Protein AF-A0ABD3L7E8-F1 (afdb_monomer_lite)

Secondary structure (DSSP, 8-state):
-EEEE-HHHHHHTTTHHHHHHHHHTT---EEEETTS---HHHHHHHHHHHHH-S-EEEE--TTGGG-HHHHHHHHHHHHHHT-

pLDDT: mean 83.06, std 11.61, range [53.38, 96.38]

Radius of gyration: 12.13 Å; chains: 1; bounding box: 28×30×30 Å

InterPro domains:
  IPR000157 Toll/interleukin-1 receptor homology (TIR) domain [PF01582] (1-82)
  IPR000157 Toll/interleukin-1 receptor homology (TIR) domain [PS50104] (1-83)
  IPR035897 Toll/interleukin-1 receptor homology (TIR) domain superfamily [G3DSA:3.40.50.10140] (1-83)
  IPR035897 Toll/interleukin-1 receptor homology (TIR) domain superfamily [SSF52200] (2-81)

Organism: Eucalyptus globulus (NCBI:txid34317)

Foldseek 3Di:
DEEFEEADVCCVPVSVVVVVVCVVVVHDYDYDHLPDPDDPVVVVVLLVVLLPDPDYHYDDDPCQVVRPSSVVSVVSNVVSVVD

Structure (mmCIF, N/CA/C/O backbone):
data_AF-A0ABD3L7E8-F1
#
_entry.id   AF-A0ABD3L7E8-F1
#
loop_
_atom_site.group_PDB
_atom_site.id
_atom_site.type_symbol
_atom_site.label_atom_id
_atom_site.label_alt_id
_atom_site.label_comp_id
_atom_site.label_asym_id
_atom_site.label_entity_id
_atom_site.label_seq_id
_atom_site.pdbx_PDB_ins_code
_atom_site.Cartn_x
_atom_site.Cartn_y
_atom_site.Cartn_z
_atom_site.occupancy
_atom_site.B_iso_or_equiv
_atom_site.auth_seq_id
_atom_site.auth_comp_id
_atom_site.auth_asym_id
_atom_site.auth_atom_id
_atom_site.pdbx_PDB_model_num
ATOM 1 N N . MET A 1 1 ? -8.716 -0.331 4.910 1.00 91.00 1 MET A N 1
ATOM 2 C CA . MET A 1 1 ? -7.272 -0.651 4.871 1.00 91.00 1 MET A CA 1
ATOM 3 C C . MET A 1 1 ? -6.676 0.069 3.677 1.00 91.00 1 MET A C 1
ATOM 5 O O . MET A 1 1 ? -7.376 0.182 2.678 1.00 91.00 1 MET A O 1
ATOM 9 N N . PHE A 1 2 ? -5.439 0.546 3.771 1.00 92.06 2 PHE A N 1
ATOM 10 C CA . PHE A 1 2 ? -4.738 1.223 2.680 1.00 92.06 2 PHE A CA 1
ATOM 11 C C . PHE A 1 2 ? -3.561 0.371 2.194 1.00 92.06 2 PHE A C 1
ATOM 13 O O . PHE A 1 2 ? -2.792 -0.138 3.008 1.00 92.06 2 PHE A O 1
ATOM 20 N N . LEU A 1 3 ? -3.428 0.205 0.881 1.00 91.38 3 LEU A N 1
ATOM 21 C CA . LEU A 1 3 ? -2.341 -0.531 0.243 1.00 91.38 3 LEU A CA 1
ATOM 22 C C . LEU A 1 3 ? -1.585 0.422 -0.689 1.00 91.38 3 LEU A C 1
ATOM 24 O O . LEU A 1 3 ? -2.126 0.823 -1.723 1.00 91.38 3 LEU A O 1
ATOM 28 N N . SER A 1 4 ? -0.345 0.756 -0.329 1.00 90.31 4 SER A N 1
ATOM 29 C CA . SER A 1 4 ? 0.542 1.582 -1.157 1.00 90.31 4 SER A CA 1
ATOM 30 C C . SER A 1 4 ? 1.527 0.697 -1.905 1.00 90.31 4 SER A C 1
ATOM 32 O O . SER A 1 4 ? 2.142 -0.198 -1.323 1.00 90.31 4 SER A O 1
ATOM 34 N N . PHE A 1 5 ? 1.678 0.926 -3.204 1.00 88.38 5 PHE A N 1
ATOM 35 C CA . PHE A 1 5 ? 2.635 0.209 -4.039 1.00 88.38 5 PHE A CA 1
ATOM 36 C C . PHE A 1 5 ? 3.010 1.041 -5.260 1.00 88.38 5 PHE A C 1
ATOM 38 O O . PHE A 1 5 ? 2.339 2.003 -5.641 1.00 88.38 5 PHE A O 1
ATOM 45 N N . ARG A 1 6 ? 4.081 0.626 -5.931 1.00 85.62 6 ARG A N 1
ATOM 46 C CA . ARG A 1 6 ? 4.548 1.272 -7.151 1.00 85.62 6 ARG A CA 1
ATOM 47 C C . ARG A 1 6 ? 3.991 0.592 -8.407 1.00 85.62 6 ARG A C 1
ATOM 49 O O . ARG A 1 6 ? 4.337 -0.546 -8.710 1.00 85.62 6 ARG A O 1
ATOM 56 N N . GLY A 1 7 ? 3.178 1.320 -9.176 1.00 73.50 7 GLY A N 1
ATOM 57 C CA . GLY A 1 7 ? 2.968 1.119 -10.619 1.00 73.50 7 GLY A CA 1
ATOM 58 C C . GLY A 1 7 ? 2.497 -0.261 -11.130 1.00 73.50 7 GLY A C 1
ATOM 59 O O . GLY A 1 7 ? 2.025 -1.127 -10.397 1.00 73.50 7 GLY A O 1
ATOM 60 N N . SER A 1 8 ? 2.586 -0.448 -12.459 1.00 61.00 8 SER A N 1
ATOM 61 C CA . SER A 1 8 ? 2.002 -1.577 -13.225 1.00 61.00 8 SER A CA 1
ATOM 62 C C . SER A 1 8 ? 2.531 -2.933 -12.811 1.00 61.00 8 SER A C 1
ATOM 64 O O . SER A 1 8 ? 1.772 -3.901 -12.781 1.00 61.00 8 SER A O 1
ATOM 66 N N . ASN A 1 9 ? 3.841 -2.973 -12.572 1.00 60.94 9 ASN A N 1
ATOM 67 C CA . ASN A 1 9 ? 4.595 -4.207 -12.417 1.00 60.94 9 ASN A CA 1
ATOM 68 C C . ASN A 1 9 ? 4.185 -4.881 -11.114 1.00 60.94 9 ASN A C 1
ATOM 70 O O . ASN A 1 9 ? 3.864 -6.063 -11.095 1.00 60.94 9 ASN A O 1
ATOM 74 N N . THR A 1 10 ? 4.045 -4.090 -10.053 1.00 65.06 10 THR A N 1
ATOM 75 C CA . THR A 1 10 ? 3.552 -4.577 -8.768 1.00 65.06 10 THR A CA 1
ATOM 76 C C . THR A 1 10 ? 2.035 -4.781 -8.792 1.00 65.06 10 THR A C 1
ATOM 78 O O . THR A 1 10 ? 1.552 -5.706 -8.147 1.00 65.06 10 THR A O 1
ATOM 81 N N . ARG A 1 11 ? 1.278 -4.005 -9.595 1.00 66.75 11 ARG A N 1
ATOM 82 C CA . ARG A 1 11 ? -0.189 -4.139 -9.736 1.00 66.75 11 ARG A CA 1
ATOM 83 C C . ARG A 1 11 ? -0.638 -5.489 -10.297 1.00 66.75 11 ARG A C 1
ATOM 85 O O . ARG A 1 11 ? -1.628 -6.018 -9.816 1.00 66.75 11 ARG A O 1
ATOM 92 N N . LYS A 1 12 ? 0.024 -6.007 -11.333 1.00 71.56 12 LYS A N 1
ATOM 93 C CA . LYS A 1 12 ? -0.269 -7.349 -11.882 1.00 71.56 12 LYS A CA 1
ATOM 94 C C . LYS A 1 12 ? 0.585 -8.450 -11.246 1.00 71.56 12 LYS A C 1
ATOM 96 O O . LYS A 1 12 ? 0.391 -9.618 -11.552 1.00 71.56 12 LYS A O 1
ATOM 101 N N . 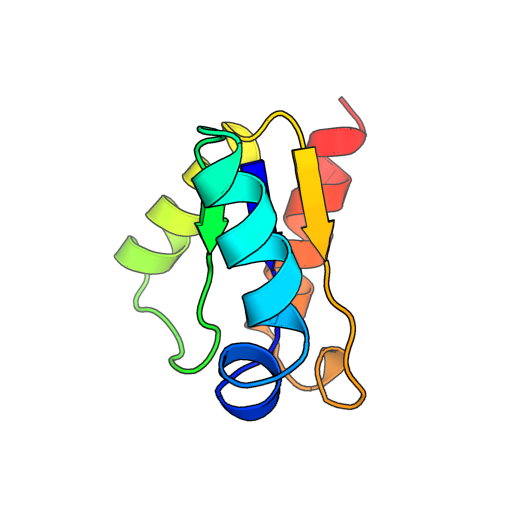GLY A 1 13 ? 1.548 -8.062 -10.415 1.00 83.12 13 GLY A N 1
ATOM 102 C CA . GLY A 1 13 ? 2.410 -8.963 -9.669 1.00 83.12 13 GLY A CA 1
ATOM 103 C C . GLY A 1 13 ? 1.973 -9.061 -8.213 1.00 83.12 13 GLY A C 1
ATOM 104 O O . GLY A 1 13 ? 0.791 -9.188 -7.899 1.00 83.12 13 GLY A O 1
ATOM 105 N N . PHE A 1 14 ? 2.948 -8.962 -7.312 1.00 86.81 14 PHE A N 1
ATOM 106 C CA . PHE A 1 14 ? 2.756 -9.243 -5.893 1.00 86.81 14 PHE A CA 1
ATOM 107 C C . PHE A 1 14 ? 1.615 -8.458 -5.235 1.00 86.81 14 PHE A C 1
ATOM 109 O O . PHE A 1 14 ? 0.905 -9.043 -4.434 1.00 86.81 14 PHE A O 1
ATOM 116 N N . ALA A 1 15 ? 1.387 -7.180 -5.572 1.00 87.81 15 ALA A N 1
ATOM 117 C CA . ALA A 1 15 ? 0.355 -6.370 -4.912 1.00 87.81 15 ALA A CA 1
ATOM 118 C C . ALA A 1 15 ? -1.080 -6.803 -5.245 1.00 87.81 15 ALA A C 1
ATOM 120 O O . ALA A 1 15 ? -2.014 -6.364 -4.573 1.00 87.81 15 ALA A O 1
ATOM 121 N N . ASP A 1 16 ? -1.279 -7.629 -6.274 1.00 88.38 16 ASP A N 1
ATOM 122 C CA . ASP A 1 16 ? -2.596 -8.184 -6.585 1.00 88.38 16 ASP A CA 1
ATOM 123 C C . ASP A 1 16 ? -3.021 -9.256 -5.585 1.00 88.38 16 ASP A C 1
ATOM 125 O O . ASP A 1 16 ? -4.168 -9.285 -5.149 1.00 88.38 16 ASP A O 1
ATOM 129 N N . TYR A 1 17 ? -2.073 -10.082 -5.147 1.00 90.62 17 TYR A N 1
ATOM 130 C CA . TYR A 1 17 ? -2.339 -11.192 -4.243 1.00 90.62 17 TYR A CA 1
ATOM 131 C C . TYR A 1 17 ? -2.930 -10.762 -2.885 1.00 90.62 17 TYR A C 1
ATOM 133 O O . TYR A 1 17 ? -4.003 -11.260 -2.526 1.00 90.62 17 TYR A O 1
ATOM 141 N N . PRO A 1 18 ? -2.323 -9.822 -2.122 1.00 89.94 18 PRO A N 1
ATOM 142 C CA . PRO A 1 18 ? -2.907 -9.350 -0.877 1.00 89.94 18 PRO A CA 1
ATOM 143 C C . PRO A 1 18 ? -4.202 -8.580 -1.135 1.00 89.94 18 PRO A C 1
ATOM 145 O O . PRO A 1 18 ? -5.150 -8.754 -0.380 1.00 89.94 18 PRO A O 1
ATOM 148 N N . TYR A 1 19 ? -4.301 -7.793 -2.214 1.00 91.19 19 TYR A N 1
ATOM 149 C CA . TYR A 1 19 ? -5.536 -7.079 -2.545 1.00 91.19 19 TYR A CA 1
ATOM 150 C C . TYR A 1 19 ? -6.717 -8.036 -2.753 1.00 91.19 19 TYR A C 1
ATOM 152 O O . TYR A 1 19 ? -7.761 -7.872 -2.118 1.00 91.19 19 TYR A O 1
ATOM 160 N N . THR A 1 20 ? -6.543 -9.057 -3.591 1.00 92.81 20 THR A N 1
ATOM 161 C CA . THR A 1 20 ? -7.568 -10.066 -3.879 1.00 92.81 20 THR A CA 1
ATOM 162 C C . THR A 1 20 ? -7.903 -10.876 -2.631 1.00 92.81 20 THR A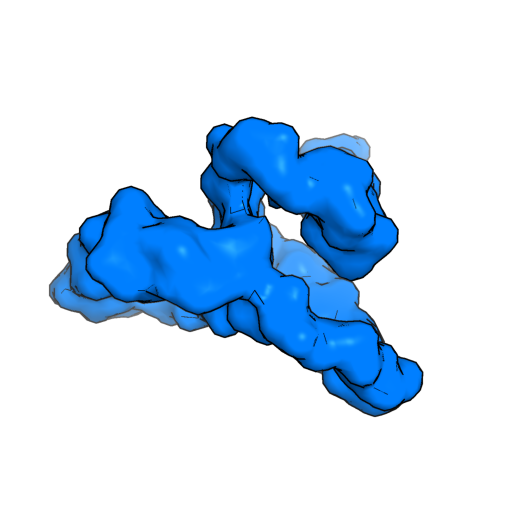 C 1
ATOM 164 O O . THR A 1 20 ? -9.075 -11.043 -2.309 1.00 92.81 20 THR A O 1
ATOM 167 N N . SER A 1 21 ? -6.898 -11.304 -1.861 1.00 94.06 21 SER A N 1
ATOM 168 C CA . SER A 1 21 ? -7.108 -12.075 -0.626 1.00 94.06 21 SER A CA 1
ATOM 169 C C . SER A 1 21 ? -7.899 -11.292 0.428 1.00 94.06 21 SER A C 1
ATOM 171 O O . SER A 1 21 ? -8.850 -11.812 1.009 1.00 94.06 21 SER A O 1
ATOM 173 N N . LEU A 1 22 ? -7.552 -10.021 0.647 1.00 93.31 22 LEU A N 1
ATOM 174 C CA . LEU A 1 22 ? -8.248 -9.141 1.589 1.00 93.31 22 LEU A CA 1
ATOM 175 C C . LEU A 1 22 ? -9.678 -8.838 1.127 1.00 93.31 22 LEU A C 1
ATOM 177 O O . LEU A 1 22 ? -10.608 -8.861 1.932 1.00 93.31 22 LEU A O 1
ATOM 181 N N . THR A 1 23 ? -9.865 -8.606 -0.172 1.00 93.38 23 THR A N 1
ATOM 182 C CA . THR A 1 23 ? -11.192 -8.368 -0.755 1.00 93.38 23 THR A CA 1
ATOM 183 C C . THR A 1 23 ? -12.078 -9.611 -0.630 1.00 93.38 23 THR A C 1
ATOM 185 O O . THR A 1 23 ? -13.234 -9.499 -0.223 1.00 93.38 23 THR A O 1
ATOM 188 N N . ASN A 1 24 ? -11.533 -10.807 -0.879 1.00 96.19 24 ASN A N 1
ATOM 189 C CA . ASN A 1 24 ? -12.227 -12.086 -0.683 1.00 96.19 24 ASN A CA 1
ATOM 190 C C . ASN A 1 24 ? -12.617 -12.311 0.785 1.00 96.19 24 ASN A C 1
ATOM 192 O O . ASN A 1 24 ? -13.685 -12.849 1.068 1.00 96.19 24 ASN A O 1
ATOM 196 N N . ALA A 1 25 ? -11.800 -11.827 1.722 1.00 96.38 25 ALA A N 1
ATOM 197 C CA . ALA A 1 25 ? -12.116 -11.788 3.148 1.00 96.38 25 ALA A CA 1
ATOM 198 C C . ALA A 1 25 ? -13.120 -10.677 3.535 1.00 96.38 25 ALA A C 1
ATOM 200 O O . ALA A 1 25 ? -13.355 -10.451 4.721 1.00 96.38 25 ALA A O 1
ATOM 201 N N . ARG A 1 26 ? -13.726 -9.985 2.558 1.00 94.88 26 ARG A N 1
ATOM 202 C CA . ARG A 1 26 ? -14.677 -8.869 2.732 1.00 94.88 26 ARG A CA 1
ATOM 203 C C . ARG A 1 26 ? -14.095 -7.667 3.483 1.00 94.88 26 ARG A C 1
ATOM 205 O O . ARG A 1 26 ? -14.826 -6.909 4.118 1.00 94.88 26 ARG A O 1
ATOM 212 N N . ILE A 1 27 ? -12.782 -7.467 3.393 1.00 93.12 27 ILE A N 1
ATOM 213 C CA . ILE A 1 27 ? -12.105 -6.299 3.957 1.00 93.12 27 ILE A CA 1
ATOM 214 C C . ILE A 1 27 ? -12.085 -5.188 2.908 1.00 93.12 27 ILE A C 1
ATOM 216 O O . ILE A 1 27 ? -11.607 -5.378 1.792 1.00 93.12 27 ILE A O 1
ATOM 220 N N . THR A 1 28 ? -12.552 -3.995 3.278 1.00 91.50 28 THR A N 1
ATOM 221 C CA . THR A 1 28 ? -12.471 -2.813 2.412 1.00 91.50 28 THR A CA 1
ATOM 222 C C . THR A 1 28 ? -11.022 -2.340 2.290 1.00 91.50 28 THR A C 1
ATOM 224 O O . THR A 1 28 ? -10.424 -1.853 3.262 1.00 91.50 28 THR A O 1
ATOM 227 N N . VAL A 1 29 ? -10.460 -2.457 1.085 1.00 90.62 29 VAL A N 1
ATOM 228 C CA . VAL A 1 29 ? -9.085 -2.054 0.764 1.00 90.62 29 VAL A CA 1
ATOM 229 C C . VAL A 1 29 ? -9.082 -0.925 -0.264 1.00 90.62 29 VAL A C 1
ATOM 231 O O . VAL A 1 29 ? -9.552 -1.093 -1.387 1.00 90.62 29 VAL A O 1
ATOM 234 N N . PHE A 1 30 ? -8.491 0.209 0.105 1.00 87.88 30 PHE A N 1
ATOM 235 C CA . PHE A 1 30 ? -8.079 1.252 -0.825 1.00 87.88 30 PHE A CA 1
ATOM 236 C C . PHE A 1 30 ? -6.736 0.860 -1.432 1.00 87.88 30 PHE A C 1
ATOM 238 O O . PHE A 1 30 ? -5.764 0.629 -0.712 1.00 87.88 30 PHE A O 1
ATOM 245 N N . ARG A 1 31 ? -6.704 0.749 -2.759 1.00 82.94 31 ARG A N 1
ATOM 246 C CA . ARG A 1 31 ? -5.542 0.309 -3.529 1.00 82.94 31 ARG A CA 1
ATOM 247 C C . ARG A 1 31 ? -5.049 1.473 -4.378 1.00 82.94 31 ARG A C 1
ATOM 249 O O . ARG A 1 31 ? -5.676 1.769 -5.395 1.00 82.94 31 ARG A O 1
ATOM 256 N N . ASP A 1 32 ? -3.947 2.106 -3.983 1.00 75.19 32 ASP A N 1
ATOM 257 C CA . ASP A 1 32 ? -3.435 3.253 -4.731 1.00 75.19 32 ASP A CA 1
ATOM 258 C C . ASP A 1 32 ? -2.511 2.847 -5.879 1.00 75.19 32 ASP A C 1
ATOM 260 O O . ASP A 1 32 ? -1.553 2.099 -5.709 1.00 75.19 32 ASP A O 1
ATOM 264 N N . ASN A 1 33 ? -2.796 3.352 -7.074 1.00 68.62 33 ASN A N 1
ATOM 265 C CA . ASN A 1 33 ? -2.047 3.047 -8.279 1.00 68.62 33 ASN A CA 1
ATOM 266 C C . ASN A 1 33 ? -1.221 4.269 -8.688 1.00 68.62 33 ASN A C 1
ATOM 268 O O . ASN A 1 33 ? -1.646 5.038 -9.550 1.00 68.62 33 ASN A O 1
ATOM 272 N N . ASN A 1 34 ? -0.008 4.355 -8.137 1.00 64.56 34 ASN A N 1
ATOM 273 C CA . ASN A 1 34 ? 1.011 5.398 -8.332 1.00 64.56 34 ASN A CA 1
ATOM 274 C C . ASN A 1 34 ? 1.580 5.531 -9.763 1.00 64.56 34 ASN A C 1
ATOM 276 O O . ASN A 1 34 ? 2.788 5.678 -9.963 1.00 64.56 34 ASN A O 1
ATOM 280 N N . LYS A 1 35 ? 0.746 5.390 -10.798 1.00 58.06 35 LYS A N 1
ATOM 281 C CA . LYS A 1 35 ? 1.121 5.528 -12.216 1.00 58.06 35 LYS A CA 1
ATOM 282 C C . LYS A 1 35 ? 0.992 6.950 -12.751 1.00 58.06 35 LYS A C 1
ATOM 284 O O . LYS A 1 35 ? 1.541 7.216 -13.813 1.00 58.06 35 LYS A O 1
ATOM 289 N N . LEU A 1 36 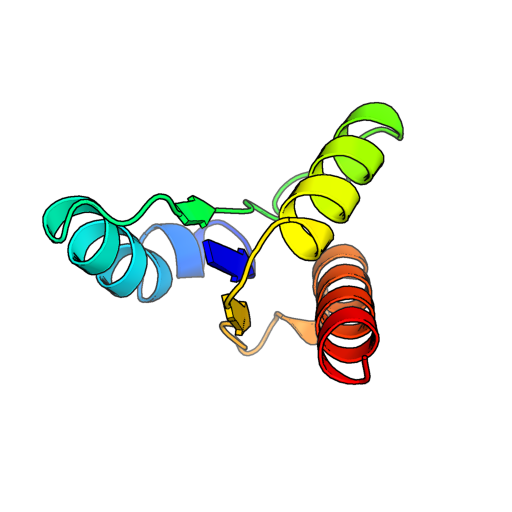? 0.250 7.813 -12.073 1.00 53.38 36 LEU A N 1
ATOM 290 C CA . LEU A 1 36 ? -0.034 9.174 -12.512 1.00 53.38 36 LEU A CA 1
ATOM 291 C C . LEU A 1 36 ? 0.341 10.111 -11.374 1.00 53.38 36 LEU A C 1
ATOM 293 O O . LEU A 1 36 ? 0.004 9.806 -10.234 1.00 53.38 36 LEU A O 1
ATOM 297 N N . ASP A 1 37 ? 1.013 11.222 -11.677 1.00 55.34 37 ASP A N 1
ATOM 298 C CA . ASP A 1 37 ? 1.067 12.352 -10.752 1.00 55.34 37 ASP A CA 1
ATOM 299 C C . ASP A 1 37 ? -0.368 12.863 -10.602 1.00 55.34 37 ASP A C 1
ATOM 301 O O . ASP A 1 37 ? -0.925 13.411 -11.560 1.00 55.34 37 ASP A O 1
ATOM 305 N N . PRO A 1 38 ? -1.029 12.618 -9.460 1.00 58.47 38 PRO A N 1
ATOM 306 C CA . PRO A 1 38 ? -2.424 12.972 -9.338 1.00 58.47 38 PRO A CA 1
ATOM 307 C C . PRO A 1 38 ? -2.523 14.495 -9.222 1.00 58.47 38 PRO A C 1
ATOM 309 O O . PRO A 1 38 ? -1.757 15.112 -8.476 1.00 58.47 38 PRO A O 1
ATOM 312 N N . GLY A 1 39 ? -3.476 15.106 -9.932 1.00 60.19 39 GLY A N 1
ATOM 313 C CA . GLY A 1 39 ? -3.862 16.495 -9.664 1.00 60.19 39 GLY A CA 1
ATOM 314 C C . GLY A 1 39 ? -4.274 16.676 -8.195 1.00 60.19 39 GLY A C 1
ATOM 315 O O . GLY A 1 39 ? -4.599 15.697 -7.518 1.00 60.19 39 GLY A O 1
ATOM 316 N N . GLU A 1 40 ? -4.266 17.914 -7.690 1.00 62.28 40 GLU A N 1
ATOM 317 C CA . GLU A 1 40 ? -4.433 18.216 -6.252 1.00 62.28 40 GLU A CA 1
ATOM 318 C C . GLU A 1 40 ? -5.640 17.514 -5.602 1.00 62.28 40 GLU A C 1
ATOM 320 O O . GLU A 1 40 ? -5.484 16.859 -4.574 1.00 62.28 40 GLU A O 1
ATOM 325 N N . ASN A 1 41 ? -6.801 17.506 -6.264 1.00 60.81 41 ASN A N 1
ATOM 326 C CA . ASN A 1 41 ? -8.014 16.856 -5.746 1.00 60.81 41 ASN A CA 1
ATOM 327 C C . ASN A 1 41 ? -7.860 15.342 -5.499 1.00 60.81 41 ASN A C 1
ATOM 329 O O . ASN A 1 41 ? -8.463 14.787 -4.579 1.00 60.81 41 ASN A O 1
ATOM 333 N N . ILE A 1 42 ? -7.058 14.648 -6.313 1.00 65.12 42 ILE A N 1
ATOM 334 C CA . ILE A 1 42 ? -6.834 13.203 -6.159 1.00 65.12 42 ILE A CA 1
ATOM 335 C C . ILE A 1 42 ? -5.861 12.946 -5.000 1.00 65.12 42 ILE A C 1
ATOM 337 O O . ILE A 1 42 ? -6.036 11.982 -4.254 1.00 65.12 42 ILE A O 1
ATOM 341 N N . ARG A 1 43 ? -4.878 13.834 -4.795 1.00 72.06 43 ARG A N 1
ATOM 342 C CA . ARG A 1 43 ? -3.971 13.771 -3.639 1.00 72.06 43 ARG A CA 1
ATOM 343 C C . ARG A 1 43 ? -4.721 13.934 -2.319 1.00 72.06 43 ARG A C 1
ATOM 345 O O . ARG A 1 43 ? -4.419 13.213 -1.369 1.00 72.06 43 ARG A O 1
ATOM 352 N N . ASP A 1 44 ? -5.721 14.808 -2.265 1.00 75.56 44 ASP A N 1
ATOM 353 C CA . ASP A 1 44 ? -6.522 15.007 -1.054 1.00 75.56 44 ASP A CA 1
ATOM 354 C C . ASP A 1 44 ? -7.350 13.773 -0.697 1.00 75.56 44 ASP A C 1
ATOM 356 O O . ASP A 1 44 ? -7.318 13.313 0.449 1.00 75.56 44 ASP A O 1
ATOM 360 N N . ALA A 1 45 ? -8.027 13.173 -1.680 1.00 79.94 45 ALA A N 1
ATOM 361 C CA . ALA A 1 45 ? -8.751 11.918 -1.483 1.00 79.94 45 ALA A CA 1
ATOM 362 C C . ALA A 1 45 ? -7.819 10.796 -0.987 1.00 79.94 45 ALA A C 1
ATOM 364 O O . ALA A 1 45 ? -8.180 10.029 -0.088 1.00 79.94 45 ALA A O 1
ATOM 365 N N . LEU A 1 46 ? -6.591 10.743 -1.512 1.00 80.38 46 LEU A N 1
ATOM 366 C CA . LEU A 1 46 ? -5.581 9.777 -1.099 1.00 80.38 46 LEU A CA 1
ATOM 367 C C . LEU A 1 46 ? -5.188 9.951 0.371 1.00 80.38 46 LEU A C 1
ATOM 369 O O . LEU A 1 46 ? -5.256 9.003 1.155 1.00 80.38 46 LEU A O 1
ATOM 373 N N . VAL A 1 47 ? -4.840 11.174 0.773 1.00 83.25 47 VAL A N 1
ATOM 374 C CA . VAL A 1 47 ? -4.465 11.486 2.158 1.00 83.25 47 VAL A CA 1
ATOM 375 C C . VAL A 1 47 ? -5.611 11.173 3.120 1.00 83.25 47 VAL A C 1
ATOM 377 O O . VAL A 1 47 ? -5.372 10.637 4.205 1.00 83.25 47 VAL A O 1
ATOM 380 N N . GLN A 1 48 ? -6.858 11.456 2.735 1.00 86.62 48 GLN A N 1
ATOM 381 C CA . GLN A 1 48 ? -8.022 11.099 3.547 1.00 86.62 48 GLN A CA 1
ATOM 382 C C . GLN A 1 48 ? -8.186 9.583 3.682 1.00 86.62 48 GLN A C 1
ATOM 384 O O . GLN A 1 48 ? -8.422 9.094 4.786 1.00 86.62 48 GLN A O 1
ATOM 389 N N . SER A 1 49 ? -7.980 8.821 2.605 1.00 87.38 49 SER A N 1
ATOM 390 C CA . SER A 1 49 ? -8.066 7.356 2.650 1.00 87.38 49 SER A CA 1
ATOM 391 C C . SER A 1 49 ? -7.016 6.719 3.574 1.00 87.38 49 SER A C 1
ATOM 393 O O . SER A 1 49 ? -7.317 5.739 4.262 1.00 87.38 49 SER A O 1
ATOM 395 N N . ILE A 1 50 ? -5.815 7.309 3.664 1.00 89.69 50 ILE A N 1
ATOM 396 C CA . ILE A 1 50 ? -4.767 6.898 4.611 1.00 89.69 50 ILE A CA 1
ATOM 397 C C . ILE A 1 50 ? -5.214 7.184 6.046 1.00 89.69 50 ILE A C 1
ATOM 399 O O . ILE A 1 50 ? -5.169 6.291 6.887 1.00 89.69 50 ILE A O 1
ATOM 403 N N . LYS A 1 51 ? -5.704 8.400 6.321 1.00 89.12 51 LYS A N 1
ATOM 404 C CA . LYS A 1 51 ? -6.168 8.803 7.661 1.00 89.12 51 LYS A CA 1
ATOM 405 C C . LYS A 1 51 ? -7.344 7.968 8.168 1.00 89.12 51 LYS A C 1
ATOM 407 O O . LYS A 1 51 ? -7.436 7.705 9.361 1.00 89.12 51 LYS A O 1
ATOM 412 N N . GLN A 1 52 ? -8.250 7.574 7.278 1.00 90.31 52 GLN A N 1
ATOM 413 C CA . GLN A 1 52 ? -9.419 6.755 7.616 1.00 90.31 52 GLN A CA 1
ATOM 414 C C . GLN A 1 52 ? -9.091 5.258 7.714 1.00 90.31 52 GLN A C 1
ATOM 416 O O . GLN A 1 52 ? -9.907 4.464 8.191 1.00 90.31 52 GLN A O 1
ATOM 421 N N . SER A 1 53 ? -7.909 4.839 7.262 1.00 90.81 53 SER A N 1
ATOM 422 C CA . SER A 1 53 ? -7.509 3.439 7.284 1.00 90.81 53 SER A CA 1
ATOM 423 C C . SER A 1 53 ? -6.926 3.039 8.635 1.00 90.81 53 SER A C 1
ATOM 425 O O . SER A 1 53 ? -5.935 3.591 9.092 1.00 90.81 53 SER A O 1
ATOM 427 N N . LYS A 1 54 ? -7.501 1.992 9.240 1.00 90.88 54 LYS A N 1
ATOM 428 C CA . LYS A 1 54 ? -6.985 1.383 10.482 1.00 90.88 54 LYS A CA 1
ATOM 429 C C . LYS A 1 54 ? -5.626 0.693 10.313 1.00 90.88 54 LYS A C 1
ATOM 431 O O . LYS A 1 54 ? -4.890 0.532 11.274 1.00 90.88 54 LYS A O 1
ATOM 436 N N . ILE A 1 55 ? -5.344 0.217 9.102 1.00 91.00 55 ILE A N 1
ATOM 437 C CA . ILE A 1 55 ? -4.117 -0.496 8.743 1.00 91.00 55 ILE A CA 1
ATOM 438 C C . ILE A 1 55 ? -3.672 0.021 7.383 1.00 91.00 55 ILE A C 1
ATOM 440 O O . ILE A 1 55 ? -4.501 0.135 6.469 1.00 91.00 55 ILE A O 1
ATOM 444 N N . SER A 1 56 ? -2.373 0.270 7.269 1.00 92.69 56 SER A N 1
ATOM 445 C CA . SER A 1 56 ? -1.709 0.717 6.052 1.00 92.69 56 SER A CA 1
ATOM 446 C C . SER A 1 56 ? -0.538 -0.215 5.742 1.00 92.69 56 SER A C 1
ATOM 448 O O . SER A 1 56 ? 0.262 -0.506 6.628 1.00 92.69 56 SER A O 1
ATOM 450 N N . ILE A 1 57 ? -0.458 -0.710 4.507 1.00 92.12 57 ILE A N 1
ATOM 451 C CA . ILE A 1 57 ? 0.531 -1.703 4.069 1.00 92.12 57 ILE A CA 1
ATOM 452 C C . ILE A 1 57 ? 1.343 -1.117 2.903 1.00 92.12 57 ILE A C 1
ATOM 454 O O . ILE A 1 57 ? 0.828 -1.056 1.781 1.00 92.12 57 ILE A O 1
ATOM 458 N N . PRO A 1 58 ? 2.597 -0.687 3.133 1.00 91.56 58 PRO A N 1
ATOM 459 C CA . PRO A 1 58 ? 3.515 -0.327 2.058 1.00 91.56 58 PRO A CA 1
ATOM 460 C C . PRO A 1 58 ? 4.147 -1.580 1.432 1.00 91.56 58 PRO A C 1
ATOM 462 O O . PRO A 1 58 ? 4.809 -2.361 2.112 1.00 91.56 58 PRO A O 1
ATOM 465 N N . ILE A 1 59 ? 3.988 -1.759 0.120 1.00 91.25 59 ILE A N 1
ATOM 466 C CA . ILE A 1 59 ? 4.672 -2.795 -0.666 1.00 91.25 59 ILE A CA 1
ATOM 467 C C . ILE A 1 59 ? 5.890 -2.159 -1.334 1.00 91.25 59 ILE A C 1
ATOM 469 O O . ILE A 1 59 ? 5.791 -1.557 -2.406 1.00 91.25 59 ILE A O 1
ATOM 473 N N . ILE A 1 60 ? 7.042 -2.291 -0.680 1.00 90.12 60 ILE A N 1
ATOM 474 C CA . ILE A 1 6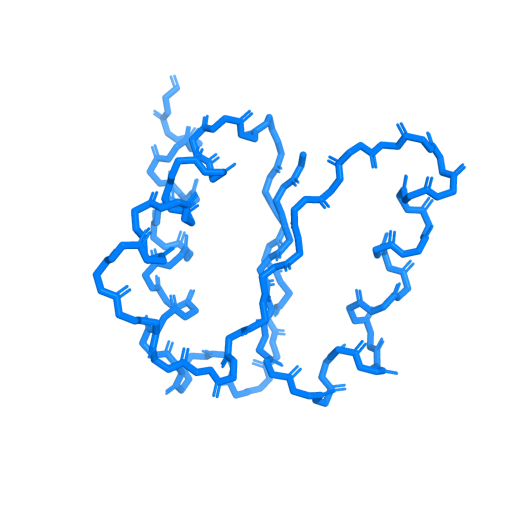0 ? 8.305 -1.694 -1.122 1.00 90.12 60 ILE A CA 1
ATOM 475 C C . ILE A 1 60 ? 8.929 -2.569 -2.218 1.00 90.12 60 ILE A C 1
ATOM 477 O O . ILE A 1 60 ? 9.414 -3.666 -1.955 1.00 90.12 60 ILE A O 1
ATOM 481 N N . SER A 1 61 ? 8.905 -2.074 -3.454 1.00 87.56 61 SER A N 1
ATOM 482 C CA . SER A 1 61 ? 9.628 -2.617 -4.610 1.00 87.56 61 SER A CA 1
ATOM 483 C C . SER A 1 61 ? 10.950 -1.876 -4.844 1.00 87.56 61 SER A C 1
ATOM 485 O O . SER A 1 61 ? 11.168 -0.793 -4.298 1.00 87.56 61 SER A O 1
ATOM 487 N N . ASN A 1 62 ? 11.812 -2.415 -5.715 1.00 88.50 62 ASN A N 1
ATOM 488 C CA . ASN A 1 62 ? 13.099 -1.797 -6.075 1.00 88.50 62 ASN A CA 1
ATOM 489 C C . ASN A 1 62 ? 12.971 -0.335 -6.539 1.00 88.50 62 ASN A C 1
ATOM 491 O O . ASN A 1 62 ? 13.842 0.483 -6.272 1.00 88.50 62 ASN A O 1
ATOM 495 N N . ASP A 1 63 ? 11.881 0.003 -7.225 1.00 86.25 63 ASP A N 1
ATOM 496 C CA . ASP A 1 63 ? 11.610 1.335 -7.760 1.00 86.25 63 ASP A CA 1
ATOM 497 C C . ASP A 1 63 ? 10.647 2.157 -6.886 1.00 86.25 63 ASP A C 1
ATOM 499 O O . ASP A 1 63 ? 10.242 3.251 -7.279 1.00 86.25 63 ASP A O 1
ATOM 503 N N . TYR A 1 64 ? 10.278 1.685 -5.693 1.00 87.88 64 TYR A N 1
ATOM 504 C CA . TYR A 1 64 ? 9.319 2.378 -4.831 1.00 87.88 64 TYR A CA 1
ATOM 505 C C . TYR A 1 64 ? 9.804 3.783 -4.454 1.00 87.88 64 TYR A C 1
AT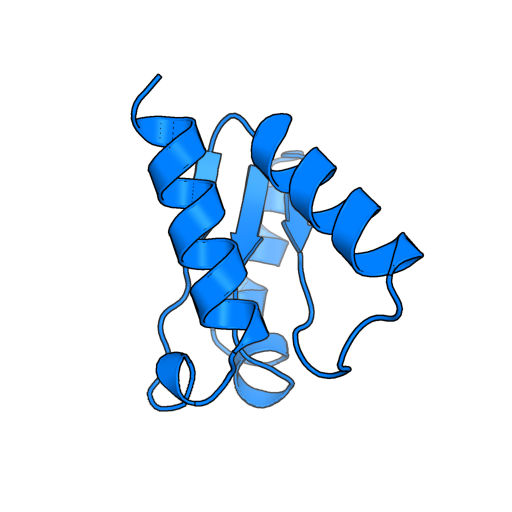OM 507 O O . TYR A 1 64 ? 9.082 4.762 -4.639 1.00 87.88 64 TYR A O 1
ATOM 515 N N . ALA A 1 65 ? 11.060 3.892 -4.012 1.00 90.38 65 ALA A N 1
ATOM 516 C CA . ALA A 1 65 ? 11.674 5.160 -3.614 1.00 90.38 65 ALA A CA 1
ATOM 517 C C . ALA A 1 65 ? 11.974 6.102 -4.794 1.00 90.38 65 ALA A C 1
ATOM 519 O O . ALA A 1 65 ? 12.279 7.271 -4.579 1.00 90.38 65 ALA A O 1
ATOM 520 N N . SER A 1 66 ? 11.853 5.626 -6.040 1.00 87.62 66 SER A N 1
ATOM 521 C CA . SER A 1 66 ? 11.958 6.493 -7.222 1.00 87.62 66 SER A CA 1
ATOM 522 C C . SER A 1 66 ? 10.714 7.367 -7.428 1.00 87.62 66 SER A C 1
ATOM 524 O O . SER A 1 66 ? 10.759 8.341 -8.174 1.00 87.62 66 SER A O 1
ATOM 526 N N . SER A 1 67 ? 9.593 7.040 -6.770 1.00 84.44 67 SER A N 1
ATOM 527 C CA . SER A 1 67 ? 8.353 7.808 -6.854 1.00 84.44 67 SER A CA 1
ATOM 528 C C . SER A 1 67 ? 8.187 8.731 -5.651 1.00 84.44 67 SER A C 1
ATOM 530 O O . SER A 1 67 ? 8.041 8.286 -4.511 1.00 84.44 67 SER A O 1
ATOM 532 N N . ARG A 1 68 ? 8.111 10.038 -5.924 1.00 84.38 68 ARG A N 1
ATOM 533 C CA . ARG A 1 68 ? 7.776 11.047 -4.912 1.00 84.38 68 ARG A CA 1
ATOM 534 C C . ARG A 1 68 ? 6.425 10.766 -4.243 1.00 84.38 68 ARG A C 1
ATOM 536 O O . ARG A 1 68 ? 6.319 10.964 -3.037 1.00 84.38 68 ARG A O 1
ATOM 543 N N . SER A 1 69 ? 5.424 10.295 -4.996 1.00 81.56 69 SER A N 1
ATOM 544 C CA . SER A 1 69 ? 4.101 9.958 -4.443 1.00 81.56 69 SER A CA 1
ATOM 545 C C . SER A 1 69 ? 4.200 8.825 -3.423 1.00 81.56 69 SER A C 1
ATOM 547 O O . SER A 1 69 ? 3.839 9.023 -2.265 1.00 81.56 69 SER A O 1
ATOM 549 N N . CYS A 1 70 ? 4.846 7.710 -3.795 1.00 86.88 70 CYS A N 1
ATOM 550 C CA . CYS A 1 70 ? 5.069 6.572 -2.899 1.00 86.88 70 CYS A CA 1
ATOM 551 C C . CYS A 1 70 ? 5.745 6.979 -1.573 1.00 86.88 70 CYS A C 1
ATOM 553 O O . CYS A 1 70 ? 5.389 6.479 -0.502 1.00 86.88 70 CYS A O 1
ATOM 555 N N . LEU A 1 71 ? 6.734 7.881 -1.630 1.00 89.81 71 LEU A N 1
ATOM 556 C CA . LEU A 1 71 ? 7.427 8.388 -0.441 1.00 89.81 71 LEU A CA 1
ATOM 557 C C . LEU A 1 71 ? 6.545 9.318 0.401 1.00 89.81 71 LEU A C 1
ATOM 559 O O . LEU A 1 71 ? 6.579 9.245 1.629 1.00 89.81 71 LEU A O 1
ATOM 563 N N . MET A 1 72 ? 5.736 10.167 -0.238 1.00 88.00 72 MET A N 1
ATOM 564 C CA . MET A 1 72 ? 4.768 11.011 0.463 1.00 88.00 72 MET A CA 1
ATOM 565 C C . MET A 1 72 ? 3.702 10.173 1.170 1.00 88.00 72 MET A C 1
ATOM 567 O O . MET A 1 72 ? 3.426 10.416 2.342 1.00 88.00 72 MET A O 1
ATOM 571 N N . GLU A 1 73 ? 3.140 9.163 0.507 1.00 88.12 73 GLU A N 1
ATOM 572 C CA . GLU A 1 73 ? 2.218 8.208 1.130 1.00 88.12 73 GLU A CA 1
ATOM 573 C C . GLU A 1 73 ? 2.865 7.512 2.322 1.00 88.12 73 GLU A C 1
ATOM 575 O O . GLU A 1 73 ? 2.259 7.449 3.388 1.00 88.12 73 GLU A O 1
ATOM 580 N N . LEU A 1 74 ? 4.106 7.035 2.175 1.00 92.00 74 LEU A N 1
ATOM 581 C CA . LEU A 1 74 ? 4.835 6.379 3.260 1.00 92.00 74 LEU A CA 1
ATOM 582 C C . LEU A 1 74 ? 5.003 7.293 4.471 1.00 92.00 74 LEU A C 1
ATOM 584 O O . LEU A 1 74 ? 4.707 6.878 5.592 1.00 92.00 74 LEU A O 1
ATOM 588 N N . ALA A 1 75 ? 5.399 8.546 4.251 1.00 92.12 75 ALA A N 1
ATOM 589 C CA . ALA A 1 75 ? 5.475 9.537 5.315 1.00 92.12 75 ALA A CA 1
ATOM 590 C C . ALA A 1 75 ? 4.109 9.739 5.995 1.00 92.12 75 ALA A C 1
ATOM 592 O O . ALA A 1 75 ? 4.025 9.687 7.221 1.00 92.12 75 ALA A O 1
ATOM 593 N N . ARG A 1 76 ? 3.020 9.870 5.223 1.00 90.88 76 ARG A N 1
ATOM 594 C CA . ARG A 1 76 ? 1.661 10.030 5.775 1.00 90.88 76 ARG A CA 1
ATOM 595 C C . ARG A 1 76 ? 1.179 8.812 6.553 1.00 90.88 76 ARG A C 1
ATOM 597 O O . ARG A 1 76 ? 0.553 8.978 7.598 1.00 90.88 76 ARG A O 1
ATOM 604 N N . MET A 1 77 ? 1.475 7.603 6.085 1.00 92.06 77 MET A N 1
ATOM 605 C CA . MET A 1 77 ? 1.165 6.367 6.807 1.00 92.06 77 MET A CA 1
ATOM 606 C C . MET A 1 77 ? 1.871 6.344 8.170 1.00 92.06 77 MET A C 1
ATOM 608 O O . MET A 1 77 ? 1.232 6.062 9.183 1.00 92.06 77 MET A O 1
ATOM 612 N N . MET A 1 78 ? 3.155 6.714 8.211 1.00 92.56 78 MET A N 1
ATOM 613 C CA . MET A 1 78 ? 3.945 6.778 9.447 1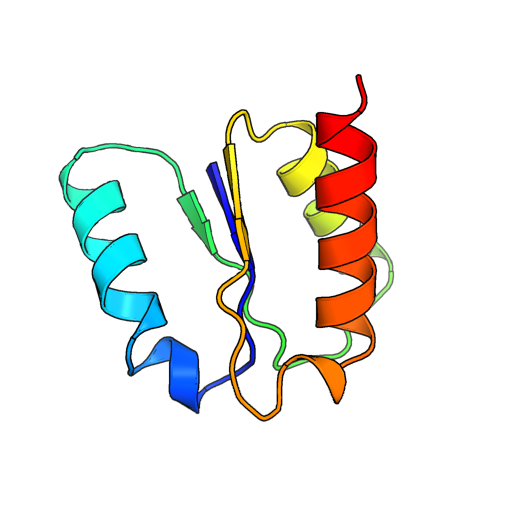.00 92.56 78 MET A CA 1
ATOM 614 C C . MET A 1 78 ? 3.460 7.875 10.401 1.00 92.56 78 MET A C 1
ATOM 616 O O . MET A 1 78 ? 3.411 7.661 11.608 1.00 92.56 78 MET A O 1
ATOM 620 N N . GLU A 1 79 ? 3.067 9.041 9.886 1.00 90.56 79 GLU A N 1
ATOM 621 C CA . GLU A 1 79 ? 2.447 10.102 10.691 1.00 90.56 79 GLU A CA 1
ATOM 622 C C . GLU A 1 79 ? 1.131 9.642 11.332 1.00 90.56 79 GLU A C 1
ATOM 624 O O . GLU A 1 79 ? 0.874 9.953 12.493 1.00 90.56 79 GLU A O 1
ATOM 629 N N . CYS A 1 80 ? 0.306 8.888 10.598 1.00 87.81 80 CYS A N 1
ATOM 630 C CA . CYS A 1 80 ? -0.966 8.385 11.115 1.00 87.81 80 CYS A CA 1
ATOM 631 C C . CYS A 1 80 ? -0.786 7.281 12.167 1.00 87.81 80 CYS A C 1
ATOM 633 O O . CYS A 1 80 ? -1.627 7.179 13.052 1.00 87.81 80 CYS A O 1
ATOM 635 N N . GLN A 1 81 ? 0.292 6.489 12.101 1.00 83.25 81 GLN A N 1
ATOM 636 C CA . GLN A 1 81 ? 0.595 5.460 13.107 1.00 83.25 81 GLN A CA 1
ATOM 637 C C . GLN A 1 81 ? 1.210 5.994 14.403 1.00 83.25 81 GLN A C 1
ATOM 639 O O . GLN A 1 81 ? 1.141 5.319 15.421 1.00 83.25 81 GLN A O 1
ATOM 644 N N . LYS A 1 82 ? 1.827 7.179 14.386 1.00 75.81 82 LYS A N 1
ATOM 645 C CA . LYS A 1 82 ? 2.407 7.803 15.589 1.00 75.81 82 LYS A CA 1
ATOM 646 C C . LYS A 1 82 ? 1.366 8.450 16.516 1.00 75.81 82 LYS A C 1
ATOM 648 O O . LYS A 1 82 ? 1.755 9.089 17.490 1.00 75.81 82 LYS A O 1
ATOM 653 N N . ARG A 1 83 ? 0.081 8.349 16.180 1.00 56.28 83 ARG A N 1
ATOM 654 C CA . ARG A 1 83 ? -1.042 8.809 17.003 1.00 56.28 83 ARG A CA 1
ATOM 655 C C . ARG A 1 83 ? -1.488 7.707 17.947 1.00 56.28 83 ARG A C 1
ATOM 657 O O . ARG A 1 83 ? -1.820 8.065 19.094 1.00 56.28 83 ARG A O 1
#

Sequence (83 aa):
MFLSFRGSNTRKGFADYPYTSLTNARITVFRDNNKLDPGENIRDALVQSIKQSKISIPIISNDYASSRSCLMELARMMECQKR